Protein AF-A0A383EY97-F1 (afdb_monomer_lite)

Structure (mmCIF, N/CA/C/O backbone):
data_AF-A0A383EY97-F1
#
_entry.id   AF-A0A383EY97-F1
#
loop_
_atom_site.group_PDB
_atom_site.id
_atom_site.type_symbol
_atom_site.label_atom_id
_atom_site.label_alt_id
_atom_site.label_comp_id
_atom_site.label_asym_id
_atom_site.label_entity_id
_atom_site.label_seq_id
_atom_site.pdbx_PDB_ins_code
_atom_site.Cartn_x
_atom_site.Cartn_y
_atom_site.Cartn_z
_atom_site.occupancy
_atom_site.B_iso_or_equiv
_atom_site.auth_seq_id
_atom_site.auth_comp_id
_atom_site.auth_asym_id
_atom_site.auth_atom_id
_atom_site.pdbx_PDB_model_num
ATOM 1 N N . MET A 1 1 ? 9.320 28.983 -7.418 1.00 80.38 1 MET A N 1
ATOM 2 C CA . MET A 1 1 ? 9.830 28.345 -6.188 1.00 80.38 1 MET A CA 1
ATOM 3 C C . MET A 1 1 ? 10.988 27.453 -6.593 1.00 80.38 1 MET A C 1
ATOM 5 O O . MET A 1 1 ? 10.798 26.730 -7.566 1.00 80.38 1 MET A O 1
ATOM 9 N N . PRO A 1 2 ? 12.167 27.558 -5.961 1.00 92.06 2 PRO A N 1
ATOM 10 C CA . PRO A 1 2 ? 13.260 26.616 -6.201 1.00 92.06 2 PRO A CA 1
ATOM 11 C C . PRO A 1 2 ? 12.923 25.231 -5.628 1.00 92.06 2 PRO A C 1
ATOM 13 O O . PRO A 1 2 ? 12.035 25.121 -4.780 1.00 92.06 2 PRO A O 1
ATOM 16 N N . LEU A 1 3 ? 13.622 24.197 -6.104 1.00 94.81 3 LEU A N 1
ATOM 17 C CA . LEU A 1 3 ? 13.555 22.853 -5.531 1.00 94.81 3 LEU A CA 1
ATOM 18 C C . LEU A 1 3 ? 14.178 22.848 -4.125 1.00 94.81 3 LEU A C 1
ATOM 20 O O . LEU A 1 3 ? 15.105 23.614 -3.855 1.00 94.81 3 LEU A O 1
ATOM 24 N N . ASP A 1 4 ? 13.660 21.999 -3.240 1.00 97.12 4 ASP A N 1
ATOM 25 C CA . ASP A 1 4 ? 14.267 21.762 -1.931 1.00 97.12 4 ASP A CA 1
ATOM 26 C C . ASP A 1 4 ? 15.673 21.142 -2.105 1.00 97.12 4 ASP A C 1
ATOM 28 O O . ASP A 1 4 ? 15.804 20.181 -2.870 1.00 97.12 4 ASP A O 1
ATOM 32 N N . PRO A 1 5 ? 16.721 21.654 -1.430 1.00 96.19 5 PRO A N 1
ATOM 33 C CA . PRO A 1 5 ? 18.079 21.128 -1.565 1.00 96.19 5 PRO A CA 1
ATOM 34 C C . PRO A 1 5 ? 18.213 19.632 -1.256 1.00 96.19 5 PRO A C 1
ATOM 36 O O . PRO A 1 5 ? 18.951 18.942 -1.947 1.00 96.19 5 PRO A O 1
ATOM 39 N N . LEU A 1 6 ? 17.465 19.104 -0.281 1.00 95.12 6 LEU A N 1
ATOM 40 C CA . LEU A 1 6 ? 17.490 17.673 0.035 1.00 95.12 6 LEU A CA 1
ATOM 41 C C . LEU A 1 6 ? 16.911 16.845 -1.115 1.00 95.12 6 LEU A C 1
ATOM 43 O O . LEU A 1 6 ? 17.411 15.770 -1.433 1.00 95.12 6 LEU A O 1
ATOM 47 N N . ILE A 1 7 ? 15.852 17.346 -1.750 1.00 94.12 7 ILE A N 1
ATOM 48 C CA . ILE A 1 7 ? 15.264 16.683 -2.915 1.00 94.12 7 ILE A CA 1
ATOM 49 C C . ILE A 1 7 ? 16.217 16.769 -4.112 1.00 94.12 7 ILE A C 1
ATOM 51 O O . ILE A 1 7 ? 16.310 15.803 -4.863 1.00 94.12 7 ILE A O 1
ATOM 55 N N . GLN A 1 8 ? 16.960 17.872 -4.270 1.00 94.19 8 GLN A N 1
ATOM 56 C CA . GLN A 1 8 ? 18.005 17.984 -5.293 1.00 94.19 8 GLN A CA 1
ATOM 57 C C . GLN A 1 8 ? 19.090 16.914 -5.106 1.00 94.19 8 GLN A C 1
ATOM 59 O O . GLN A 1 8 ? 19.382 16.195 -6.057 1.00 94.19 8 GLN A O 1
ATOM 64 N N . ASP A 1 9 ? 19.609 16.745 -3.886 1.00 94.69 9 ASP A N 1
ATOM 65 C CA . ASP A 1 9 ? 20.636 15.736 -3.588 1.00 94.69 9 ASP A CA 1
ATOM 66 C C . ASP A 1 9 ? 20.147 14.307 -3.889 1.00 94.69 9 ASP A C 1
ATOM 68 O O . ASP A 1 9 ? 20.904 13.474 -4.389 1.00 94.69 9 ASP A O 1
ATOM 72 N N . ILE A 1 10 ? 18.867 14.017 -3.618 1.00 91.31 10 ILE A N 1
ATOM 73 C CA . ILE A 1 10 ? 18.256 12.722 -3.952 1.00 91.31 10 ILE A CA 1
ATOM 74 C C . ILE A 1 10 ? 18.189 12.533 -5.468 1.00 91.31 10 ILE A C 1
ATOM 76 O O . ILE A 1 10 ? 18.583 11.477 -5.956 1.00 91.31 10 ILE A O 1
ATOM 80 N N . LEU A 1 11 ? 17.703 13.530 -6.214 1.00 90.44 11 LEU A N 1
ATOM 81 C CA . LEU A 1 11 ? 17.604 13.445 -7.674 1.00 90.44 11 LEU A CA 1
ATOM 82 C C . LEU A 1 11 ? 18.975 13.253 -8.330 1.00 90.44 11 LEU A C 1
ATOM 84 O O . LEU A 1 11 ? 19.085 12.459 -9.260 1.00 90.44 11 LEU A O 1
ATOM 88 N N . ASP A 1 12 ? 20.009 13.922 -7.819 1.00 91.81 12 ASP A N 1
ATOM 89 C CA . ASP A 1 12 ? 21.381 13.806 -8.324 1.00 91.81 12 ASP A CA 1
ATOM 90 C C . ASP A 1 12 ? 21.983 12.408 -8.078 1.00 91.81 12 ASP A C 1
ATOM 92 O O . ASP A 1 12 ? 22.879 11.981 -8.808 1.00 91.81 12 ASP A O 1
ATOM 96 N N . ALA A 1 13 ? 21.486 11.679 -7.071 1.00 87.56 13 ALA A N 1
ATOM 97 C CA . ALA A 1 13 ? 21.903 10.314 -6.751 1.00 87.56 13 ALA A CA 1
ATOM 98 C C . ALA A 1 13 ? 21.106 9.225 -7.495 1.00 87.56 13 ALA A C 1
ATOM 100 O O . ALA A 1 13 ? 21.511 8.058 -7.473 1.00 87.56 13 ALA A O 1
ATOM 101 N N . LEU A 1 14 ? 19.976 9.565 -8.127 1.00 83.19 14 LEU A N 1
ATOM 102 C CA . LEU A 1 14 ? 19.166 8.584 -8.847 1.00 83.19 14 LEU A CA 1
ATOM 103 C C . LEU A 1 14 ? 19.861 8.136 -10.144 1.00 83.19 14 LEU A C 1
ATOM 105 O O . LEU A 1 14 ? 20.486 8.950 -10.828 1.00 83.19 14 LEU A O 1
ATOM 109 N N . PRO A 1 15 ? 19.728 6.853 -10.533 1.00 76.38 15 PRO A N 1
ATOM 110 C CA . PRO A 1 15 ? 20.176 6.396 -11.841 1.00 76.38 15 PRO A CA 1
ATOM 111 C C . PRO A 1 15 ? 19.492 7.214 -12.939 1.00 76.38 15 PRO A C 1
ATOM 113 O O . PRO A 1 15 ? 18.271 7.357 -12.947 1.00 76.38 15 PRO A O 1
ATOM 116 N N . THR A 1 16 ? 20.280 7.748 -13.867 1.00 71.88 16 THR A N 1
ATOM 117 C CA . THR A 1 16 ? 19.789 8.613 -14.947 1.00 71.88 16 THR A CA 1
ATOM 118 C C . THR A 1 16 ? 19.515 7.865 -16.246 1.00 71.88 16 THR A C 1
ATOM 120 O O . THR A 1 16 ? 19.179 8.510 -17.233 1.00 71.88 16 THR A O 1
ATOM 123 N N . ASP A 1 17 ? 19.665 6.536 -16.261 1.00 74.00 17 ASP A N 1
ATOM 124 C CA . ASP A 1 17 ? 19.382 5.699 -17.427 1.00 74.00 17 ASP A CA 1
ATOM 125 C C . ASP A 1 17 ? 17.864 5.463 -17.554 1.00 74.00 17 ASP A C 1
ATOM 127 O O . ASP A 1 17 ? 17.298 4.693 -16.767 1.00 74.00 17 ASP A O 1
ATOM 131 N N . PRO A 1 18 ? 17.183 6.133 -18.503 1.00 59.88 18 PRO A N 1
ATOM 132 C CA . PRO A 1 18 ? 15.735 6.042 -18.646 1.00 59.88 18 PRO A CA 1
ATOM 133 C C . PRO A 1 18 ? 15.278 4.678 -19.184 1.00 59.88 18 PRO A C 1
ATOM 135 O O . PRO A 1 18 ? 14.136 4.292 -18.939 1.00 59.88 18 PRO A O 1
ATOM 138 N N . ASP A 1 19 ? 16.158 3.924 -19.851 1.00 64.44 19 ASP A N 1
ATOM 139 C CA . ASP A 1 19 ? 15.808 2.662 -20.514 1.00 64.44 19 ASP A CA 1
ATOM 140 C C . ASP A 1 19 ? 15.833 1.470 -19.540 1.00 64.44 19 ASP A C 1
ATOM 142 O O . ASP A 1 19 ? 15.372 0.371 -19.863 1.00 64.44 19 ASP A O 1
ATOM 146 N N . HIS A 1 20 ? 16.340 1.673 -18.317 1.00 74.06 20 HIS A N 1
ATOM 147 C CA . HIS A 1 20 ? 16.536 0.600 -17.347 1.00 74.06 20 HIS A CA 1
ATOM 148 C C . HIS A 1 20 ? 15.227 -0.089 -16.948 1.00 74.06 20 HIS A C 1
ATOM 150 O O . HIS A 1 20 ? 15.189 -1.311 -16.870 1.00 74.06 20 HIS A O 1
ATOM 156 N N . ILE A 1 21 ? 14.153 0.672 -16.719 1.00 79.06 21 ILE A N 1
ATOM 157 C CA . ILE A 1 21 ? 12.855 0.122 -16.295 1.00 79.06 21 ILE A CA 1
ATOM 158 C C . ILE A 1 21 ? 12.057 -0.487 -17.450 1.00 79.06 21 ILE A C 1
ATOM 160 O O . ILE A 1 21 ? 11.336 -1.458 -17.237 1.00 79.06 21 ILE A O 1
ATOM 164 N N . GLU A 1 22 ? 12.191 0.045 -18.667 1.00 82.38 22 GLU A N 1
ATOM 165 C CA . GLU A 1 22 ? 11.476 -0.462 -19.847 1.00 82.38 22 GLU A CA 1
ATOM 166 C C . GLU A 1 22 ? 12.039 -1.804 -20.332 1.00 82.38 22 GLU A C 1
ATOM 168 O O . GLU A 1 22 ? 11.325 -2.597 -20.946 1.00 82.38 22 GLU A O 1
ATOM 173 N N . ALA A 1 23 ? 13.312 -2.073 -20.034 1.00 86.69 23 ALA A N 1
ATOM 174 C CA . ALA A 1 23 ? 13.971 -3.332 -20.355 1.00 86.69 23 ALA A CA 1
ATOM 175 C C . ALA A 1 23 ? 13.606 -4.487 -19.402 1.00 86.69 23 ALA A C 1
ATOM 177 O O . ALA A 1 23 ? 13.851 -5.645 -19.746 1.00 86.69 23 ALA A O 1
ATOM 178 N N . LEU A 1 24 ? 13.045 -4.198 -18.220 1.00 89.31 24 LEU A N 1
ATOM 179 C CA . LEU A 1 24 ? 12.660 -5.216 -17.240 1.00 89.31 24 LEU A CA 1
ATOM 180 C C . LEU A 1 24 ? 11.299 -5.828 -17.581 1.00 89.31 24 LEU A C 1
ATOM 182 O O . LEU A 1 24 ? 10.348 -5.142 -17.961 1.00 89.31 24 LEU A O 1
ATOM 186 N N . SER A 1 25 ? 11.164 -7.131 -17.355 1.00 93.00 25 SER A N 1
ATOM 187 C CA . SER A 1 25 ? 9.847 -7.756 -17.271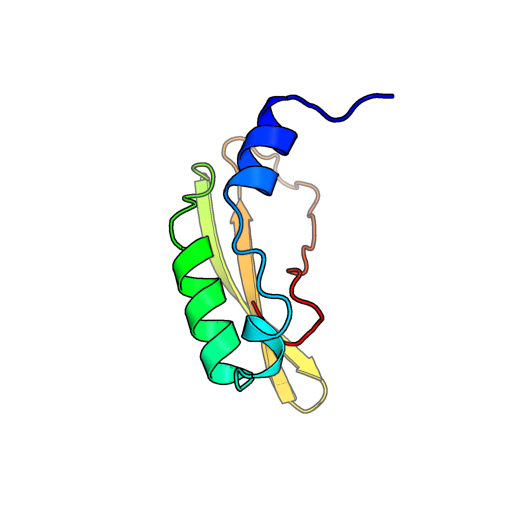 1.00 93.00 25 SER A CA 1
ATOM 188 C C . SER A 1 25 ? 9.082 -7.261 -16.028 1.00 93.00 25 SER A C 1
ATOM 190 O O . SER A 1 25 ? 9.693 -6.825 -15.046 1.00 93.00 25 SER A O 1
ATOM 192 N N . PRO A 1 26 ? 7.739 -7.368 -16.000 1.00 92.50 26 PRO A N 1
ATOM 193 C CA . PRO A 1 26 ? 6.953 -6.964 -14.834 1.00 92.50 26 PRO A CA 1
ATOM 194 C C . PRO A 1 26 ? 7.367 -7.654 -13.528 1.00 92.50 26 PRO A C 1
ATOM 196 O O . PRO A 1 26 ? 7.334 -7.025 -12.473 1.00 92.50 26 PRO A O 1
ATOM 199 N N . ASP A 1 27 ? 7.761 -8.928 -13.581 1.00 93.94 27 ASP A N 1
ATOM 200 C CA . ASP A 1 27 ? 8.166 -9.680 -12.387 1.00 93.94 27 ASP A CA 1
ATOM 201 C C . ASP A 1 27 ? 9.528 -9.225 -11.859 1.00 93.94 27 ASP A C 1
ATOM 203 O O . ASP A 1 27 ? 9.695 -9.063 -10.649 1.00 93.94 27 ASP A O 1
ATOM 207 N N . GLU A 1 28 ? 10.477 -8.942 -12.754 1.00 92.56 28 GLU A N 1
ATOM 208 C CA . GLU A 1 28 ? 11.768 -8.355 -12.382 1.00 92.56 28 GLU A CA 1
ATOM 209 C C . GLU A 1 28 ? 11.572 -6.978 -11.748 1.00 92.56 28 GLU A C 1
ATOM 211 O O . GLU A 1 28 ? 12.152 -6.689 -10.700 1.00 92.56 28 GLU A O 1
ATOM 216 N N . PHE A 1 29 ? 10.700 -6.147 -12.325 1.00 91.25 29 PHE A N 1
ATOM 217 C CA . PHE A 1 29 ? 10.454 -4.818 -11.782 1.00 91.25 29 PHE A CA 1
ATOM 218 C C . PHE A 1 29 ? 9.772 -4.864 -10.405 1.00 91.25 29 PHE A C 1
ATOM 220 O O . PHE A 1 29 ? 10.159 -4.111 -9.509 1.00 91.25 29 PHE A O 1
ATOM 227 N N . ARG A 1 30 ? 8.822 -5.787 -10.183 1.00 92.62 30 ARG A N 1
ATOM 228 C CA . ARG A 1 30 ? 8.237 -6.027 -8.848 1.00 92.62 30 ARG A CA 1
ATOM 229 C C . ARG A 1 30 ? 9.295 -6.413 -7.824 1.00 92.62 30 ARG A C 1
ATOM 231 O O . ARG A 1 30 ? 9.274 -5.886 -6.716 1.00 92.62 30 ARG A O 1
ATOM 238 N N . ALA A 1 31 ? 10.213 -7.311 -8.180 1.00 90.69 31 ALA A N 1
ATOM 239 C CA . ALA A 1 31 ? 11.258 -7.758 -7.264 1.00 90.69 31 ALA A CA 1
ATOM 240 C C . ALA A 1 31 ? 12.166 -6.592 -6.841 1.00 90.69 31 ALA A C 1
ATOM 242 O O . ALA A 1 31 ? 12.327 -6.349 -5.646 1.00 90.69 31 ALA A O 1
ATOM 243 N N . VAL A 1 32 ? 12.665 -5.815 -7.810 1.00 87.69 32 VAL A N 1
ATOM 244 C CA . VAL A 1 32 ? 13.514 -4.639 -7.551 1.00 87.69 32 VAL A CA 1
ATOM 245 C C . VAL A 1 32 ? 12.783 -3.604 -6.688 1.00 87.69 32 VAL A C 1
ATOM 247 O O . VAL A 1 32 ? 13.343 -3.104 -5.711 1.00 87.69 32 VAL A O 1
ATOM 250 N N . TYR A 1 33 ? 11.521 -3.300 -7.005 1.00 87.00 33 TYR A N 1
ATOM 251 C CA . TYR A 1 33 ? 10.721 -2.338 -6.243 1.00 87.00 33 TYR A CA 1
ATOM 252 C C . TYR A 1 33 ? 10.465 -2.797 -4.798 1.00 87.00 33 TYR A C 1
ATOM 254 O O . TYR A 1 33 ? 10.589 -2.013 -3.851 1.00 87.00 33 TYR A O 1
ATOM 262 N N . ASN A 1 34 ? 10.148 -4.078 -4.604 1.00 87.25 34 ASN A N 1
ATOM 263 C CA . ASN A 1 34 ? 9.853 -4.630 -3.284 1.00 87.25 34 ASN A CA 1
ATOM 264 C C . ASN A 1 34 ? 11.107 -4.673 -2.402 1.00 87.25 34 ASN A C 1
ATOM 266 O O . ASN A 1 34 ? 11.032 -4.348 -1.217 1.00 87.25 34 ASN A O 1
ATOM 270 N N . GLU A 1 35 ? 12.279 -4.976 -2.962 1.00 85.00 35 GLU A N 1
ATOM 271 C CA . GLU A 1 35 ? 13.549 -4.901 -2.229 1.00 85.00 35 GLU A CA 1
ATOM 272 C C . GLU A 1 35 ? 13.857 -3.476 -1.747 1.00 85.00 35 GLU A C 1
ATOM 274 O O . GLU A 1 35 ? 14.219 -3.284 -0.584 1.00 85.00 35 GLU A O 1
ATOM 279 N N . GLN A 1 36 ? 13.648 -2.466 -2.598 1.00 78.75 36 GLN A N 1
ATOM 280 C CA . GLN A 1 36 ? 13.878 -1.059 -2.244 1.00 78.75 36 GLN A CA 1
ATOM 281 C C . GLN A 1 36 ? 12.930 -0.556 -1.148 1.00 78.75 36 GLN A C 1
ATOM 283 O O . GLN A 1 36 ? 13.319 0.250 -0.303 1.00 78.75 36 GLN A O 1
ATOM 288 N N . THR A 1 37 ? 11.683 -1.027 -1.146 1.00 74.06 37 THR A N 1
ATOM 289 C CA . THR A 1 37 ? 10.646 -0.569 -0.209 1.00 74.06 37 THR A CA 1
ATOM 290 C C . THR A 1 37 ? 10.633 -1.334 1.116 1.00 74.06 37 THR A C 1
ATOM 292 O O . THR A 1 37 ? 10.196 -0.781 2.125 1.00 74.06 37 THR A O 1
ATOM 295 N N . THR A 1 38 ? 11.180 -2.555 1.163 1.00 66.69 38 THR A N 1
ATOM 296 C CA . THR A 1 38 ? 11.219 -3.405 2.373 1.00 66.69 38 THR A CA 1
ATOM 297 C C . THR A 1 38 ? 12.019 -2.783 3.527 1.00 66.69 38 THR A C 1
ATOM 299 O O . THR A 1 38 ? 11.777 -3.098 4.692 1.00 66.69 38 THR A O 1
ATOM 302 N N . ALA A 1 39 ? 12.948 -1.868 3.239 1.00 59.97 39 ALA A N 1
ATOM 303 C CA . ALA A 1 39 ? 13.746 -1.191 4.262 1.00 59.97 39 ALA A CA 1
ATOM 304 C C . ALA A 1 39 ? 12.942 -0.192 5.123 1.00 59.97 39 ALA A C 1
ATOM 306 O O . ALA A 1 39 ? 13.385 0.165 6.217 1.00 59.97 39 ALA A O 1
ATOM 307 N N . ASN A 1 40 ? 11.763 0.242 4.668 1.00 65.50 40 ASN A N 1
ATOM 308 C CA . ASN A 1 40 ? 10.941 1.211 5.387 1.00 65.50 40 ASN A CA 1
ATOM 309 C C . ASN A 1 40 ? 10.058 0.500 6.416 1.00 65.50 40 ASN A C 1
ATOM 311 O O . ASN A 1 40 ? 8.948 0.058 6.115 1.00 65.50 40 ASN A O 1
ATOM 315 N N . GLN A 1 41 ? 10.545 0.400 7.652 1.00 69.25 41 GLN A N 1
ATOM 316 C CA . GLN A 1 41 ? 9.695 -0.004 8.769 1.00 69.25 41 GLN A CA 1
ATOM 317 C C . GLN A 1 41 ? 8.703 1.128 9.059 1.00 69.25 41 GLN A C 1
ATOM 319 O O . GLN A 1 41 ? 9.106 2.255 9.343 1.00 69.25 41 GLN A O 1
ATOM 324 N N . GLY A 1 42 ? 7.406 0.835 8.930 1.00 81.94 42 GLY A N 1
ATOM 325 C CA . GLY A 1 42 ? 6.346 1.765 9.317 1.00 81.94 42 GLY A CA 1
ATOM 326 C C . GLY A 1 42 ? 6.355 2.053 10.822 1.00 81.94 42 GLY A C 1
ATOM 327 O O . GLY A 1 42 ? 7.054 1.392 11.590 1.00 81.94 42 GLY A O 1
ATOM 328 N N . GLU A 1 43 ? 5.562 3.036 11.245 1.00 88.94 43 GLU A N 1
ATOM 329 C CA . GLU A 1 43 ? 5.390 3.345 12.669 1.00 88.94 43 GLU A CA 1
ATOM 330 C C . GLU A 1 43 ? 4.823 2.148 13.450 1.00 88.94 43 GLU A C 1
ATOM 332 O O . GLU A 1 43 ? 4.062 1.333 12.918 1.00 88.94 43 GLU A O 1
ATOM 337 N N . GLU A 1 44 ? 5.180 2.050 14.733 1.00 91.81 44 GLU A N 1
ATOM 338 C CA . GLU A 1 44 ? 4.623 1.033 15.621 1.00 91.81 44 GLU A CA 1
ATOM 339 C C . GLU A 1 44 ? 3.123 1.281 15.839 1.00 91.81 44 GLU A C 1
ATOM 341 O O . GLU A 1 44 ? 2.686 2.389 16.154 1.00 91.81 44 GLU A O 1
ATOM 346 N N . VAL A 1 45 ? 2.320 0.228 15.685 1.00 95.00 45 VAL A N 1
ATOM 347 C CA . VAL A 1 45 ? 0.865 0.264 15.868 1.00 95.00 45 VAL A CA 1
ATOM 348 C C . VAL A 1 45 ? 0.432 -0.790 16.883 1.00 95.00 45 VAL A C 1
ATOM 350 O O . VAL A 1 45 ? 1.138 -1.766 17.122 1.00 95.00 45 VAL A O 1
ATOM 353 N N . ALA A 1 46 ? -0.750 -0.614 17.475 1.00 95.88 46 ALA A N 1
ATOM 354 C CA . ALA A 1 46 ? -1.259 -1.517 18.504 1.00 95.88 46 ALA A CA 1
ATOM 355 C C . ALA A 1 46 ? -1.634 -2.901 17.953 1.00 95.88 46 ALA A C 1
ATOM 357 O O . ALA A 1 46 ? -1.477 -3.899 18.656 1.00 95.88 46 ALA A O 1
ATOM 358 N N . SER A 1 47 ? -2.127 -2.979 16.713 1.00 95.62 47 SER A N 1
ATOM 359 C CA . SER A 1 47 ? -2.320 -4.258 16.028 1.00 95.62 47 SER A CA 1
ATOM 360 C C . SER A 1 47 ? -2.168 -4.151 14.515 1.00 95.62 47 SER A C 1
ATOM 362 O O . SER A 1 47 ? -2.423 -3.109 13.902 1.00 95.62 47 SER A O 1
ATOM 364 N N . VAL A 1 48 ? -1.749 -5.272 13.927 1.00 96.38 48 VAL A N 1
ATOM 365 C CA . VAL A 1 48 ? -1.705 -5.505 12.485 1.00 96.38 48 VAL A CA 1
ATOM 366 C C . VAL A 1 48 ? -2.397 -6.829 12.212 1.00 96.38 48 VAL A C 1
ATOM 368 O O . VAL A 1 48 ? -1.976 -7.869 12.716 1.00 96.38 48 VAL A O 1
ATOM 371 N N . GLU A 1 49 ? -3.447 -6.799 11.403 1.00 97.44 49 GLU A N 1
ATOM 372 C CA . GLU A 1 49 ? -4.257 -7.973 11.092 1.00 97.44 49 GLU A CA 1
ATOM 373 C C . GLU A 1 49 ? -4.369 -8.136 9.578 1.00 97.44 49 GLU A C 1
ATOM 375 O O . GLU A 1 49 ? -4.745 -7.202 8.868 1.00 97.44 49 GLU A O 1
ATOM 380 N N . ASN A 1 50 ? -4.034 -9.323 9.068 1.00 98.06 50 ASN A N 1
ATOM 381 C CA . ASN A 1 50 ? -4.308 -9.660 7.675 1.00 98.06 50 ASN A CA 1
ATOM 382 C C . ASN A 1 50 ? -5.757 -10.140 7.572 1.00 98.06 50 ASN A C 1
ATOM 384 O O . ASN A 1 50 ? -6.181 -11.032 8.306 1.00 98.06 50 ASN A O 1
ATOM 388 N N . LEU A 1 51 ? -6.496 -9.544 6.649 1.00 97.75 51 LEU A N 1
ATOM 389 C CA . LEU A 1 51 ? -7.898 -9.810 6.382 1.00 97.75 51 LEU A CA 1
ATOM 390 C C . LEU A 1 51 ? -8.056 -10.334 4.956 1.00 97.75 51 LEU A C 1
ATOM 392 O O . LEU A 1 51 ? -7.205 -10.123 4.087 1.00 97.75 51 LEU A O 1
ATOM 396 N N . THR A 1 52 ? -9.177 -10.995 4.705 1.00 97.69 52 THR A N 1
ATOM 397 C CA . THR A 1 52 ? -9.544 -11.472 3.375 1.00 97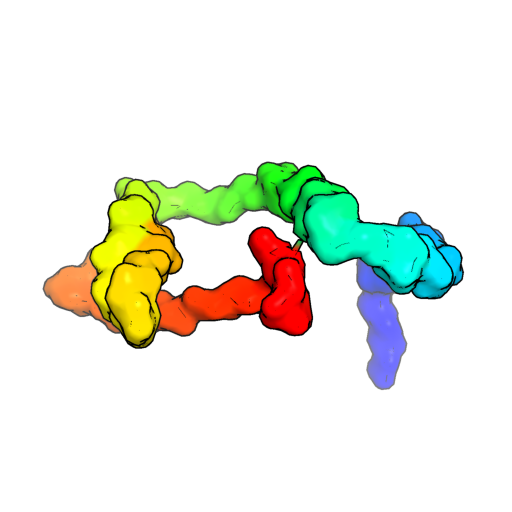.69 52 THR A CA 1
ATOM 398 C C . THR A 1 52 ? -11.005 -11.148 3.132 1.00 97.69 52 THR A C 1
ATOM 400 O O . THR A 1 52 ? -11.861 -11.461 3.961 1.00 97.69 52 THR A O 1
ATOM 403 N N . PHE A 1 53 ? -11.278 -10.489 2.011 1.00 95.69 53 PHE A N 1
ATOM 404 C CA . PHE A 1 53 ? -12.618 -10.096 1.601 1.00 95.69 53 PHE A CA 1
ATOM 405 C C . PHE A 1 53 ? -13.007 -10.823 0.314 1.00 95.69 53 PHE A C 1
ATOM 407 O O . PHE A 1 53 ? -12.165 -10.960 -0.572 1.00 95.69 53 PHE A O 1
ATOM 414 N N . PRO A 1 54 ? -14.272 -11.245 0.161 1.00 96.94 54 PRO A N 1
ATOM 415 C CA . PRO A 1 54 ? -14.736 -11.799 -1.102 1.00 96.94 54 PRO A CA 1
ATOM 416 C C . PRO A 1 54 ? -14.695 -10.714 -2.184 1.00 96.94 54 PRO A C 1
ATOM 418 O O . PRO A 1 54 ? -15.320 -9.659 -2.039 1.00 96.94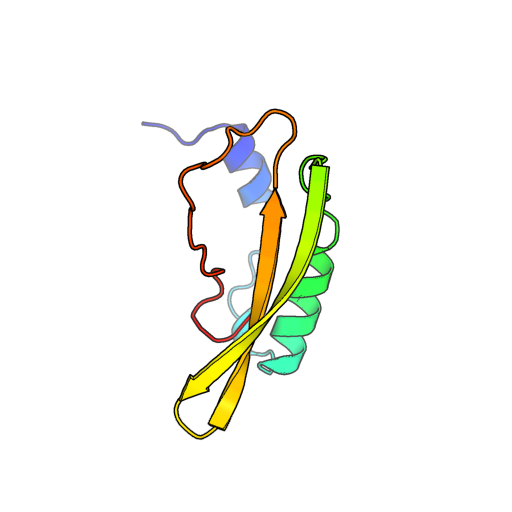 54 PRO A O 1
ATOM 421 N N . GLY A 1 55 ? -13.953 -10.963 -3.260 1.00 94.62 55 GLY A N 1
ATOM 422 C CA . GLY A 1 55 ? -13.860 -10.068 -4.406 1.00 94.62 55 GLY A CA 1
ATOM 423 C C . GLY A 1 55 ? -14.740 -10.482 -5.587 1.00 94.62 55 GLY A C 1
ATOM 424 O O . GLY A 1 55 ? -15.451 -11.493 -5.544 1.00 94.62 55 GLY A O 1
ATOM 425 N N . PRO A 1 56 ? -14.723 -9.678 -6.664 1.00 94.12 56 PRO A N 1
ATOM 426 C CA . PRO A 1 56 ? -15.417 -10.009 -7.901 1.00 94.12 56 PRO A CA 1
ATOM 427 C C . PRO A 1 56 ? -14.869 -11.305 -8.511 1.00 94.12 56 PRO A C 1
ATOM 429 O O . PRO A 1 56 ? -13.719 -11.680 -8.296 1.00 94.12 56 PRO A O 1
ATOM 432 N N . GLU A 1 57 ? -15.722 -12.003 -9.263 1.00 93.88 57 GLU A N 1
ATOM 433 C CA . GLU A 1 57 ? -15.369 -13.246 -9.974 1.00 93.88 57 GLU A CA 1
ATOM 434 C C . GLU A 1 57 ? -14.868 -14.390 -9.067 1.00 93.88 57 GLU A C 1
ATOM 436 O O . GLU A 1 57 ? -14.307 -15.373 -9.544 1.00 93.88 57 GLU A O 1
ATOM 441 N N . GLY A 1 58 ? -15.125 -14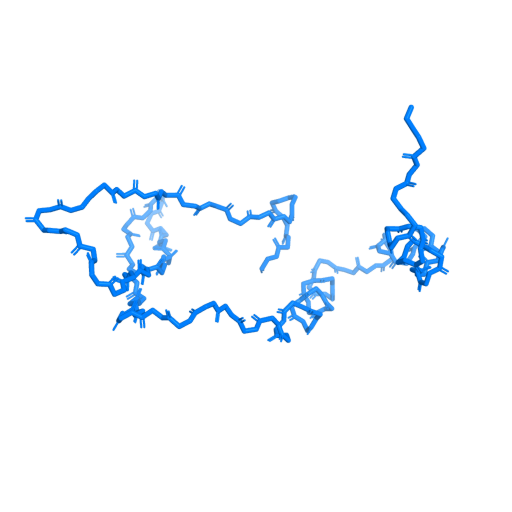.301 -7.756 1.00 92.81 58 GLY A N 1
ATOM 442 C CA . GLY A 1 58 ? -14.718 -15.312 -6.777 1.00 92.81 58 GLY A CA 1
ATOM 443 C C . GLY A 1 58 ? -13.242 -15.242 -6.388 1.00 92.81 58 GLY A C 1
ATOM 444 O O . GLY A 1 58 ? -12.740 -16.180 -5.774 1.00 92.81 58 GLY A O 1
ATOM 445 N N . VAL A 1 59 ? -12.547 -14.157 -6.741 1.00 95.56 59 VAL A N 1
ATOM 446 C CA . VAL A 1 59 ? -11.161 -13.922 -6.327 1.00 95.56 59 VAL A CA 1
ATOM 447 C C . VAL A 1 59 ? -11.154 -13.233 -4.968 1.00 95.56 59 VAL A C 1
ATOM 449 O O . VAL A 1 59 ? -11.728 -12.159 -4.810 1.00 95.56 59 VAL A O 1
ATOM 452 N N . ASP A 1 60 ? -10.493 -13.836 -3.986 1.00 97.06 60 ASP A N 1
ATOM 453 C CA . ASP A 1 60 ? -10.328 -13.245 -2.660 1.00 97.06 60 ASP A CA 1
ATOM 454 C C . ASP A 1 60 ? -9.382 -12.034 -2.697 1.00 97.06 60 ASP A C 1
ATOM 456 O O . ASP A 1 60 ? -8.303 -12.074 -3.291 1.00 97.06 60 ASP A O 1
ATOM 460 N N . LEU A 1 61 ? -9.779 -10.951 -2.027 1.00 96.00 61 LEU A N 1
ATOM 461 C CA . LEU A 1 61 ? -9.014 -9.714 -1.910 1.00 96.00 61 LEU A CA 1
ATOM 462 C C . LEU A 1 61 ? -8.296 -9.676 -0.554 1.00 96.00 61 LEU A C 1
ATOM 464 O O . LEU A 1 61 ? -8.961 -9.547 0.483 1.00 96.00 61 LEU A O 1
ATOM 468 N N . PRO A 1 62 ? -6.955 -9.770 -0.525 1.00 97.00 62 PRO A N 1
ATOM 469 C CA . PRO A 1 62 ? -6.204 -9.591 0.705 1.00 97.00 62 PRO A CA 1
ATOM 470 C C . PRO A 1 62 ? -6.214 -8.117 1.116 1.00 97.00 62 PRO A C 1
ATOM 472 O O . PRO A 1 62 ? -6.073 -7.214 0.292 1.00 97.00 62 PRO A O 1
ATOM 475 N N . ALA A 1 63 ? -6.335 -7.873 2.413 1.00 97.19 63 ALA A N 1
ATOM 476 C CA . ALA A 1 63 ? -6.182 -6.554 3.004 1.00 97.19 63 ALA A CA 1
ATOM 477 C C . ALA A 1 63 ? -5.390 -6.659 4.305 1.00 97.19 63 ALA A C 1
ATOM 479 O O . ALA A 1 63 ? -5.277 -7.729 4.903 1.00 97.19 63 ALA A O 1
ATOM 480 N N . ARG A 1 64 ? -4.859 -5.532 4.769 1.00 97.12 64 ARG A N 1
ATOM 481 C CA . ARG A 1 64 ? -4.204 -5.441 6.070 1.00 97.12 64 ARG A CA 1
ATOM 482 C C . ARG A 1 64 ? -4.796 -4.279 6.849 1.00 97.12 64 ARG A C 1
ATOM 484 O O . ARG A 1 64 ? -4.785 -3.148 6.370 1.00 97.12 64 ARG A O 1
ATOM 491 N N . ALA A 1 65 ? -5.322 -4.571 8.030 1.00 96.69 65 ALA A N 1
ATOM 492 C CA . ALA A 1 65 ? -5.808 -3.574 8.963 1.00 96.69 65 ALA A CA 1
ATOM 493 C C . ALA A 1 65 ? -4.689 -3.205 9.936 1.00 96.69 65 ALA A C 1
ATOM 495 O O . ALA A 1 65 ? -4.066 -4.076 10.540 1.00 96.69 65 ALA A O 1
ATOM 496 N N . PHE A 1 66 ? -4.457 -1.906 10.084 1.00 96.00 66 PHE A N 1
ATOM 497 C CA . PHE A 1 66 ? -3.537 -1.345 11.064 1.00 96.00 66 PHE A CA 1
ATOM 498 C C . PHE A 1 66 ? -4.360 -0.547 12.071 1.00 96.00 66 PHE A C 1
ATOM 500 O O . PHE A 1 66 ? -5.114 0.345 11.672 1.00 96.00 66 PHE A O 1
ATOM 507 N N . ARG A 1 67 ? -4.231 -0.851 13.365 1.00 96.00 67 ARG A N 1
ATOM 508 C CA . ARG A 1 67 ? -4.900 -0.097 14.431 1.00 96.00 67 ARG A CA 1
ATOM 509 C C . ARG A 1 67 ? -3.865 0.645 15.275 1.00 96.00 67 ARG A C 1
ATOM 511 O O . ARG A 1 67 ? -3.079 -0.014 15.956 1.00 96.00 67 ARG A O 1
ATOM 518 N N . PRO A 1 68 ? -3.850 1.988 15.278 1.00 95.62 68 PRO A N 1
ATOM 519 C CA . PRO A 1 68 ? -2.924 2.741 16.114 1.00 95.62 68 PRO A CA 1
ATOM 520 C C . PRO A 1 68 ? -3.302 2.640 17.598 1.00 95.62 68 PRO A C 1
ATOM 522 O O . PRO A 1 68 ? -4.459 2.395 17.956 1.00 95.62 68 PRO A O 1
ATOM 525 N N . ALA A 1 69 ? -2.319 2.843 18.476 1.00 94.94 69 ALA A N 1
ATOM 526 C CA . ALA A 1 69 ? -2.558 2.909 19.914 1.00 94.94 69 ALA A CA 1
ATOM 527 C C . ALA A 1 69 ? -3.425 4.130 20.270 1.00 94.94 69 ALA A C 1
ATOM 529 O O . ALA A 1 69 ? -3.235 5.216 19.731 1.00 94.94 69 ALA A O 1
ATOM 530 N N . GLY A 1 70 ? -4.379 3.949 21.189 1.00 94.69 70 GLY A N 1
ATOM 531 C CA . GLY A 1 70 ? -5.247 5.034 21.662 1.00 94.69 70 GLY A CA 1
ATOM 532 C C . GLY A 1 70 ? -6.374 5.446 20.708 1.00 94.69 70 GLY A C 1
ATOM 533 O O . GLY A 1 70 ? -7.039 6.438 20.980 1.00 94.69 70 GLY A O 1
ATOM 534 N N . ALA A 1 71 ? -6.609 4.707 19.618 1.00 93.88 71 ALA A N 1
ATOM 535 C CA . ALA A 1 71 ? -7.767 4.938 18.756 1.00 93.88 71 ALA A CA 1
ATOM 536 C C . ALA A 1 71 ? -9.092 4.715 19.506 1.00 93.88 71 ALA A C 1
ATOM 538 O O . ALA A 1 71 ? -9.245 3.700 20.195 1.00 93.88 71 ALA A O 1
ATOM 539 N N . ASP A 1 72 ? -10.053 5.619 19.294 1.00 9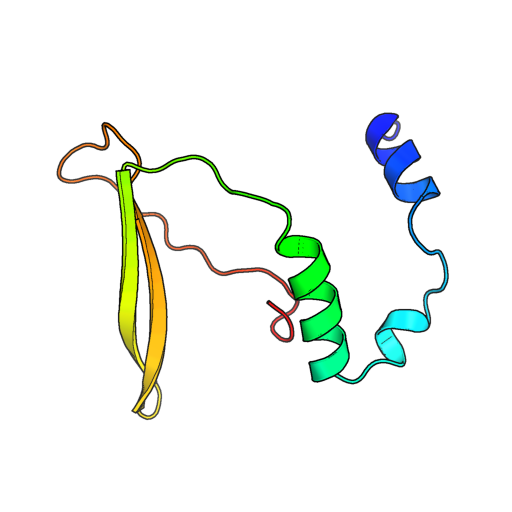5.50 72 ASP A N 1
ATOM 540 C CA . ASP A 1 72 ? -11.413 5.529 19.834 1.00 95.50 72 ASP A CA 1
ATOM 541 C C . ASP A 1 72 ? -12.133 4.230 19.418 1.00 95.50 72 ASP A C 1
ATOM 543 O O . ASP A 1 72 ? -11.772 3.559 18.442 1.00 95.50 72 ASP A O 1
ATOM 547 N N . ASP A 1 73 ? -13.183 3.870 20.158 1.00 92.00 73 ASP A N 1
ATOM 548 C CA . ASP A 1 73 ? -14.069 2.761 19.805 1.00 92.00 73 ASP A CA 1
ATOM 549 C C . ASP A 1 73 ? -15.544 3.209 19.830 1.00 92.00 73 ASP A C 1
ATOM 551 O O . ASP A 1 73 ? -16.093 3.432 20.916 1.00 92.00 73 ASP A O 1
ATOM 555 N N . PRO A 1 74 ? -16.191 3.388 18.658 1.00 93.75 74 PRO A N 1
ATOM 556 C CA . PRO A 1 74 ? -15.663 3.170 17.303 1.00 93.75 74 PRO A CA 1
ATOM 557 C C . PRO A 1 74 ? -14.749 4.309 16.804 1.00 93.75 74 PRO A C 1
ATOM 559 O O . PRO A 1 74 ? -14.963 5.476 17.126 1.00 93.75 74 PRO A O 1
ATOM 562 N N . ALA A 1 75 ? -13.784 3.979 15.937 1.00 95.19 75 ALA A N 1
ATOM 563 C CA . ALA A 1 75 ? -12.931 4.943 15.226 1.00 95.19 75 ALA A CA 1
ATOM 564 C C . ALA A 1 75 ? -13.330 5.079 13.740 1.00 95.19 75 ALA A C 1
ATOM 566 O O . ALA A 1 75 ? -13.835 4.116 13.154 1.00 95.19 75 ALA A O 1
ATOM 567 N N . PRO A 1 76 ? -13.072 6.234 13.090 1.00 96.75 76 PRO A N 1
ATOM 568 C CA . PRO A 1 76 ? -13.142 6.343 11.633 1.00 96.75 76 PRO A CA 1
ATOM 569 C C . PRO A 1 76 ? -12.105 5.436 10.954 1.00 96.75 76 PRO A C 1
ATOM 571 O O . PRO A 1 76 ? -11.044 5.156 11.511 1.00 96.75 76 PRO A O 1
ATOM 574 N N . VAL A 1 77 ? -12.402 5.004 9.726 1.00 96.69 77 VAL A N 1
ATOM 575 C CA . VAL A 1 77 ? -11.555 4.082 8.954 1.00 96.69 77 VAL A CA 1
ATOM 576 C C . VAL A 1 77 ? -11.094 4.743 7.659 1.00 96.69 77 VAL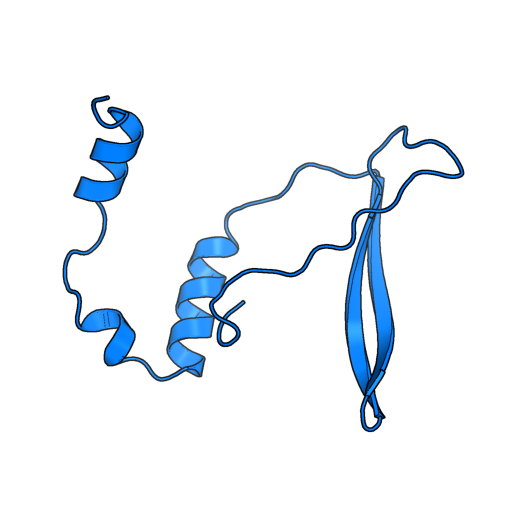 A C 1
ATOM 578 O O . VAL A 1 77 ? -11.912 5.256 6.896 1.00 96.69 77 VAL A O 1
ATOM 581 N N . THR A 1 78 ? -9.791 4.663 7.386 1.00 97.56 78 THR A N 1
ATOM 582 C CA . THR A 1 78 ? -9.207 5.001 6.083 1.00 97.56 78 THR A CA 1
ATOM 583 C C . THR A 1 78 ? -8.985 3.724 5.287 1.00 97.56 78 THR A C 1
ATOM 585 O O . THR A 1 78 ? -8.290 2.818 5.744 1.00 97.56 78 THR A O 1
ATOM 588 N N . VAL A 1 79 ? -9.539 3.669 4.078 1.00 97.38 79 VAL A N 1
ATOM 589 C CA . VAL A 1 79 ? -9.237 2.610 3.110 1.00 97.38 79 VAL A CA 1
ATOM 590 C C . VAL A 1 79 ? -8.130 3.113 2.190 1.00 97.38 79 VAL A C 1
ATOM 592 O O . VAL A 1 79 ? -8.293 4.136 1.527 1.00 97.38 79 VAL A O 1
ATOM 595 N N . TYR A 1 80 ? -6.998 2.413 2.184 1.00 96.75 80 TYR A N 1
ATOM 596 C CA . TYR A 1 80 ? -5.815 2.770 1.405 1.00 96.75 80 TYR A CA 1
ATOM 597 C C . TYR A 1 80 ? -5.580 1.767 0.273 1.00 96.75 80 TYR A C 1
ATOM 599 O O . TYR A 1 80 ? -5.712 0.560 0.471 1.00 96.75 80 TYR A O 1
ATOM 607 N N . TYR A 1 81 ? -5.185 2.279 -0.891 1.00 96.19 81 TYR A N 1
ATOM 608 C CA . TYR A 1 81 ? -4.773 1.498 -2.055 1.00 96.19 81 TYR A CA 1
ATOM 609 C C . TYR A 1 81 ? -3.341 1.901 -2.413 1.00 96.19 81 TYR A C 1
ATOM 611 O O . TYR A 1 81 ? -3.059 3.095 -2.540 1.00 96.19 81 TYR A O 1
ATOM 619 N N . HIS A 1 82 ? -2.437 0.928 -2.544 1.00 93.50 82 HIS A N 1
ATOM 620 C CA . HIS A 1 82 ? -1.034 1.215 -2.833 1.00 93.50 82 HIS A CA 1
ATOM 621 C C . HIS A 1 82 ? -0.845 1.767 -4.254 1.00 93.50 82 HIS A C 1
ATOM 623 O O . HIS A 1 82 ? -1.630 1.499 -5.166 1.00 93.50 82 HIS A O 1
ATOM 629 N N . GLY A 1 83 ? 0.206 2.571 -4.428 1.00 92.75 83 GLY A N 1
ATOM 630 C CA . GLY A 1 83 ? 0.654 3.034 -5.740 1.00 92.75 83 GLY A CA 1
ATOM 631 C C . GLY A 1 83 ? 1.377 1.935 -6.526 1.00 92.75 83 GLY A C 1
ATOM 632 O O . GLY A 1 83 ? 1.405 0.783 -6.112 1.00 92.75 83 GLY A O 1
ATOM 633 N N . GLY A 1 84 ? 1.988 2.304 -7.654 1.00 91.12 84 GLY A N 1
ATOM 634 C CA . GLY A 1 84 ? 2.708 1.351 -8.515 1.00 91.12 84 GLY A CA 1
ATOM 635 C C . GLY A 1 84 ? 2.102 1.167 -9.907 1.00 91.12 84 GLY A C 1
ATOM 636 O O . GLY A 1 84 ? 2.310 0.142 -10.554 1.00 91.12 84 GLY A O 1
ATOM 637 N N . GLY A 1 85 ? 1.305 2.138 -10.369 1.00 92.62 85 GLY A N 1
ATOM 638 C CA . GLY A 1 85 ? 0.786 2.160 -11.741 1.00 92.62 85 GLY A CA 1
ATOM 639 C C . GLY A 1 85 ? -0.080 0.953 -12.110 1.00 92.62 85 GLY A C 1
ATOM 640 O O . GLY A 1 85 ? -0.137 0.599 -13.281 1.00 92.62 85 GLY A O 1
ATOM 641 N N . TRP A 1 86 ? -0.716 0.309 -11.122 1.00 93.62 86 TRP A N 1
ATOM 642 C CA . TRP A 1 86 ? -1.509 -0.922 -11.276 1.00 93.62 86 TRP A CA 1
ATOM 643 C C . TRP A 1 86 ? -0.726 -2.144 -11.784 1.00 93.62 86 TRP A C 1
ATOM 645 O O . TRP A 1 86 ? -1.329 -3.122 -12.221 1.00 93.62 86 TRP A O 1
ATOM 655 N N . VAL A 1 87 ? 0.608 -2.102 -11.725 1.00 90.94 87 VAL A N 1
ATOM 656 C CA . VAL A 1 87 ? 1.485 -3.186 -12.194 1.00 90.94 87 VAL A CA 1
ATOM 657 C C . VAL A 1 87 ? 2.369 -3.708 -11.065 1.00 90.94 87 VAL A C 1
ATOM 659 O O . VAL A 1 87 ? 2.469 -4.928 -10.903 1.00 90.94 87 VAL A O 1
ATOM 662 N N . ILE A 1 88 ? 2.984 -2.808 -10.294 1.00 90.44 88 ILE A N 1
ATOM 663 C CA . ILE A 1 88 ? 3.889 -3.125 -9.178 1.00 90.44 88 ILE A CA 1
ATOM 664 C C . ILE A 1 88 ? 3.267 -2.772 -7.818 1.00 90.44 88 ILE A C 1
ATOM 666 O O . ILE A 1 88 ? 2.229 -2.106 -7.755 1.00 90.44 88 ILE A O 1
ATOM 670 N N . GLY A 1 89 ? 3.928 -3.223 -6.751 1.00 86.81 89 GLY A N 1
ATOM 671 C CA . GLY A 1 89 ? 3.485 -3.143 -5.359 1.00 86.81 89 GLY A CA 1
ATOM 672 C C . GLY A 1 89 ? 3.634 -4.475 -4.639 1.00 86.81 89 GLY A C 1
ATOM 673 O O . GLY A 1 89 ? 3.654 -5.522 -5.330 1.00 86.81 89 GLY A O 1
#

Secondary structure (DSSP, 8-state):
-PPPHHHHHHHHHS---TTTTTTS-HHHHHHHHHHHHHT-PPPP-SEEEEEEEE-GGG-EEEEEEEE-TT--SS---------STTT--

Foldseek 3Di:
DDDDVVVVVVVVPDDPPPCVQVPDDLVRNQVVVCVVCVPDDDDDAPDKDWDWDQDPPRDIDIDIDTHHPPADVVHDDDDDDDDDPVRYD

InterPro domains:
  IPR029058 Alpha/Beta hydrolase fold [G3DSA:3.40.50.1820] (1-89)
  IPR029058 Alpha/Beta hydrolase fold [SSF53474] (28-89)

Organism: NCBI:txid408172

Sequence (89 aa):
MPLDPLIQDILDALPTDPDHIEALSPDEFRAVYNEQTTANQGEEVASVENLTFPGPEGVDLPARAFRPAGADDPAPVTVYYHGGGWVIG

pLDDT: mean 89.78, std 9.21, range [59.88, 98.06]

Radius of gyration: 18.36 Å; chains: 1; bounding box: 38×44×42 Å